Protein AF-A0A960PA69-F1 (afdb_monomer_lite)

Secondary structure (DSSP, 8-state):
---PSS--HHHHHHHHHHHHHHHHHHHTSEEEETTEEEETTTTEEEETTEEP---HHHHHHHHHHHHTTTPPPP--

Structure (mmCIF, N/CA/C/O backbone):
data_AF-A0A960PA69-F1
#
_entry.id   AF-A0A960PA69-F1
#
loop_
_atom_site.group_PDB
_atom_site.id
_atom_site.type_symbol
_atom_site.label_atom_id
_atom_site.label_alt_id
_atom_site.label_comp_id
_atom_site.label_asym_id
_atom_site.label_entity_id
_atom_site.label_seq_id
_atom_site.pdbx_PDB_ins_code
_atom_site.Cartn_x
_atom_site.Cartn_y
_atom_site.Cartn_z
_atom_site.occupancy
_atom_site.B_iso_or_equiv
_atom_site.auth_seq_id
_atom_site.auth_comp_id
_atom_site.auth_asym_id
_atom_site.auth_atom_id
_atom_site.pdbx_PDB_model_num
ATOM 1 N N . ASP A 1 1 ? 17.313 -10.340 -14.57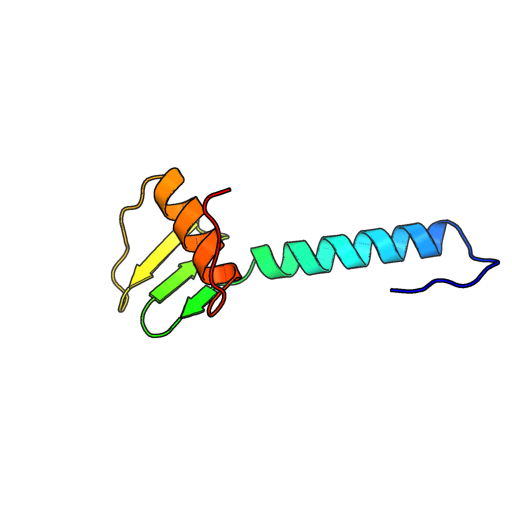9 1.00 61.31 1 ASP A N 1
ATOM 2 C CA . ASP A 1 1 ? 17.759 -9.866 -15.905 1.00 61.31 1 ASP A CA 1
ATOM 3 C C . ASP A 1 1 ? 19.247 -10.204 -16.007 1.00 61.31 1 ASP A C 1
ATOM 5 O O . ASP A 1 1 ? 19.972 -9.803 -15.105 1.00 61.31 1 ASP A O 1
ATOM 9 N N . TYR A 1 2 ? 19.679 -11.038 -16.961 1.00 54.97 2 TYR A N 1
ATOM 10 C CA . TYR A 1 2 ? 21.076 -11.508 -17.080 1.00 54.97 2 TYR A CA 1
ATOM 11 C C . TYR A 1 2 ? 21.679 -11.019 -18.401 1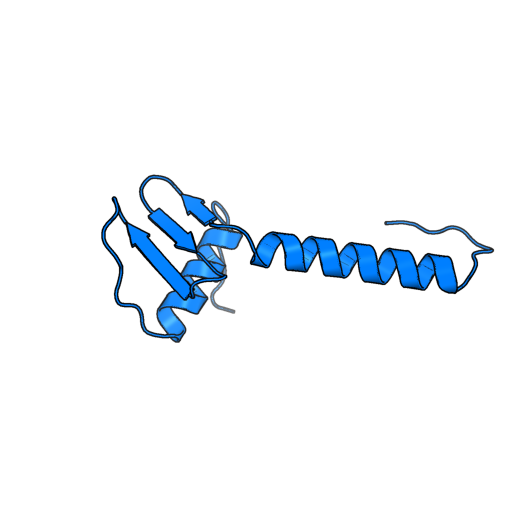.00 54.97 2 TYR A C 1
ATOM 13 O O . TYR A 1 2 ? 21.018 -11.093 -19.437 1.00 54.97 2 TYR A O 1
ATOM 21 N N . LEU A 1 3 ? 22.916 -10.514 -18.354 1.00 68.38 3 LEU A N 1
ATOM 22 C CA . LEU A 1 3 ? 23.638 -9.961 -19.501 1.00 68.38 3 LEU A CA 1
ATOM 23 C C . LEU A 1 3 ? 25.014 -10.628 -19.612 1.00 68.38 3 LEU A C 1
ATOM 25 O O . LEU A 1 3 ? 25.832 -10.537 -18.696 1.00 68.38 3 LEU A O 1
ATOM 29 N N . VAL A 1 4 ? 25.253 -11.313 -20.731 1.00 72.62 4 VAL A N 1
ATOM 30 C CA . VAL A 1 4 ? 26.500 -12.043 -21.012 1.00 72.62 4 VAL A CA 1
ATOM 31 C C . VAL A 1 4 ? 27.495 -11.121 -21.721 1.00 72.62 4 VAL A C 1
ATOM 33 O O . VAL A 1 4 ? 27.101 -10.265 -22.509 1.00 72.62 4 VAL A O 1
ATOM 36 N N . LYS A 1 5 ? 28.792 -11.264 -21.433 1.00 67.62 5 LYS A N 1
ATOM 37 C CA . LYS A 1 5 ? 29.853 -10.468 -22.076 1.00 67.62 5 LYS A CA 1
ATOM 38 C C . LYS A 1 5 ? 30.163 -10.965 -23.503 1.00 67.62 5 LYS A C 1
ATOM 40 O O . LYS A 1 5 ? 30.019 -12.161 -23.749 1.00 67.62 5 LYS A O 1
ATOM 45 N N . PRO A 1 6 ? 30.715 -10.102 -24.381 1.00 76.81 6 PRO A N 1
ATOM 46 C CA . PRO A 1 6 ? 30.875 -8.654 -24.214 1.00 76.81 6 PRO A CA 1
ATOM 47 C C . PRO A 1 6 ? 29.572 -7.912 -24.553 1.00 76.81 6 PRO A C 1
ATOM 49 O O . PRO A 1 6 ? 28.903 -8.246 -25.524 1.00 76.81 6 PRO A O 1
ATOM 52 N N . PHE A 1 7 ? 29.223 -6.890 -23.768 1.00 76.88 7 PHE A N 1
ATOM 53 C CA . PHE A 1 7 ? 28.023 -6.073 -23.980 1.00 76.88 7 PHE A CA 1
ATOM 54 C C . PHE A 1 7 ? 28.374 -4.590 -24.100 1.00 76.88 7 PHE A C 1
ATOM 56 O O . PHE A 1 7 ? 29.384 -4.127 -23.562 1.00 76.88 7 PHE A O 1
ATOM 63 N N . ALA A 1 8 ? 27.516 -3.831 -24.779 1.00 84.50 8 ALA A N 1
ATOM 64 C CA . ALA A 1 8 ? 27.646 -2.384 -24.872 1.00 84.50 8 ALA A CA 1
ATOM 65 C C . ALA A 1 8 ? 27.123 -1.706 -23.595 1.00 84.50 8 ALA A C 1
ATOM 67 O O . ALA A 1 8 ? 26.076 -2.072 -23.059 1.00 84.50 8 ALA A O 1
ATOM 68 N N . PHE A 1 9 ? 27.815 -0.667 -23.125 1.00 81.56 9 PHE A N 1
ATOM 69 C CA . PHE A 1 9 ? 27.416 0.069 -21.918 1.00 81.56 9 PHE A CA 1
ATOM 70 C C . PHE A 1 9 ? 26.014 0.695 -22.031 1.00 81.56 9 PHE A C 1
ATOM 72 O O . PHE A 1 9 ? 25.268 0.748 -21.052 1.00 81.56 9 PHE A O 1
ATOM 79 N N . GLU A 1 10 ? 25.614 1.107 -23.236 1.00 85.75 10 GLU A N 1
ATOM 80 C CA . GLU A 1 10 ? 24.269 1.633 -23.489 1.00 85.75 10 GLU A CA 1
ATOM 81 C C . GLU A 1 10 ? 23.169 0.573 -23.312 1.00 85.75 10 GLU A C 1
ATOM 83 O O . GLU A 1 10 ? 22.081 0.905 -22.837 1.00 85.75 10 GLU A O 1
ATOM 88 N N . GLU A 1 11 ? 23.455 -0.708 -23.576 1.00 83.88 11 GLU A N 1
ATOM 89 C CA . GLU A 1 11 ? 22.514 -1.806 -23.317 1.00 83.88 11 GLU A CA 1
ATOM 90 C C . GLU A 1 11 ? 22.312 -2.018 -21.810 1.00 83.88 11 GLU A C 1
ATOM 92 O O . GLU A 1 11 ? 21.178 -2.120 -21.334 1.00 83.88 11 GLU A O 1
ATOM 97 N N . LEU A 1 12 ? 23.402 -1.999 -21.035 1.00 84.75 12 LEU A N 1
ATOM 98 C CA . LEU A 1 12 ? 23.337 -2.068 -19.575 1.00 84.75 12 LEU A CA 1
ATOM 99 C C . LEU A 1 12 ? 22.520 -0.896 -19.007 1.00 84.75 12 LEU A C 1
ATOM 101 O O . LEU A 1 12 ? 21.596 -1.104 -18.217 1.00 84.75 12 LEU A O 1
ATOM 105 N N . LYS A 1 13 ? 22.805 0.336 -19.452 1.00 87.31 13 LYS A N 1
ATOM 106 C CA . LYS A 1 13 ? 22.075 1.543 -19.030 1.00 87.31 13 LYS A CA 1
ATOM 107 C C . LYS A 1 13 ? 20.587 1.463 -19.392 1.00 87.31 13 LYS A C 1
ATOM 109 O O . LYS A 1 13 ? 19.735 1.908 -18.620 1.00 87.31 13 LYS A O 1
ATOM 114 N N . ALA A 1 14 ? 20.246 0.909 -20.555 1.00 84.94 14 ALA A N 1
ATOM 115 C CA . ALA A 1 14 ? 18.860 0.694 -20.963 1.00 84.94 14 ALA A CA 1
ATOM 116 C C . ALA A 1 14 ? 18.144 -0.349 -20.082 1.00 84.94 14 ALA A C 1
ATOM 118 O O . ALA A 1 14 ? 17.007 -0.101 -19.670 1.00 84.94 14 ALA A O 1
ATOM 119 N N . ARG A 1 15 ? 18.800 -1.463 -19.717 1.00 83.44 15 ARG A N 1
ATOM 120 C CA . ARG A 1 15 ? 18.223 -2.462 -18.792 1.00 83.44 15 ARG A CA 1
ATOM 121 C C . ARG A 1 15 ? 18.015 -1.907 -17.389 1.00 83.44 15 ARG A C 1
ATOM 123 O O . ARG A 1 15 ? 16.930 -2.082 -16.843 1.00 83.44 15 ARG A O 1
ATOM 130 N N . VAL A 1 16 ? 18.983 -1.168 -16.841 1.00 86.19 16 VAL A N 1
ATOM 131 C CA . VAL A 1 16 ? 18.831 -0.501 -15.533 1.00 86.19 16 VAL A CA 1
ATOM 132 C C . VAL A 1 16 ? 17.628 0.447 -15.549 1.00 86.19 16 VAL A C 1
ATOM 134 O O . VAL A 1 16 ? 16.752 0.341 -14.693 1.00 86.19 16 VAL A O 1
ATOM 137 N N . ARG A 1 17 ? 17.507 1.304 -16.573 1.00 83.25 17 ARG A N 1
ATOM 138 C CA . ARG A 1 17 ? 16.331 2.181 -16.737 1.00 83.25 17 ARG A CA 1
ATOM 139 C C . ARG A 1 17 ? 15.022 1.394 -16.854 1.00 83.25 17 ARG A C 1
ATOM 141 O O . ARG A 1 17 ? 14.015 1.793 -16.280 1.00 83.25 17 ARG A O 1
ATOM 148 N N . SER A 1 18 ? 15.025 0.273 -17.575 1.00 82.25 18 SER A N 1
ATOM 149 C CA . SER A 1 18 ? 13.856 -0.602 -17.727 1.00 82.25 18 SER A CA 1
ATOM 150 C C . SER A 1 18 ? 13.425 -1.260 -16.410 1.00 82.25 18 SER A C 1
ATOM 152 O O . SER A 1 18 ? 12.226 -1.420 -16.175 1.00 82.25 18 SER A O 1
ATOM 154 N N . LEU A 1 19 ? 14.375 -1.640 -15.553 1.00 80.81 19 LEU A N 1
ATOM 155 C CA . LEU A 1 19 ? 14.099 -2.205 -14.230 1.00 80.81 19 LEU A CA 1
ATOM 156 C C . LEU A 1 19 ? 13.497 -1.150 -13.296 1.00 80.81 19 LEU A C 1
ATOM 158 O O . LEU A 1 19 ? 12.424 -1.382 -12.746 1.00 80.81 19 LEU A O 1
ATOM 162 N N . LEU A 1 20 ? 14.102 0.038 -13.225 1.00 77.12 20 LEU A N 1
ATOM 163 C CA . LEU A 1 20 ? 13.590 1.152 -12.417 1.00 77.12 20 LEU A CA 1
ATOM 164 C C . LEU A 1 20 ? 12.193 1.603 -12.873 1.00 77.12 20 LEU A C 1
ATOM 166 O O . LEU A 1 20 ? 11.313 1.858 -12.056 1.00 77.12 20 LEU A O 1
ATOM 170 N N . ARG A 1 21 ? 11.939 1.635 -14.191 1.00 69.56 21 ARG A N 1
ATOM 171 C CA . ARG A 1 21 ? 10.607 1.953 -14.734 1.00 69.56 21 ARG A CA 1
ATOM 172 C C . ARG A 1 21 ? 9.560 0.905 -14.360 1.00 69.56 21 ARG A C 1
ATOM 174 O O . ARG A 1 21 ? 8.402 1.258 -14.181 1.00 69.56 21 ARG A O 1
ATOM 181 N N . ARG A 1 22 ? 9.932 -0.376 -14.270 1.00 65.75 22 ARG A N 1
ATOM 182 C CA . ARG A 1 22 ? 9.014 -1.445 -13.842 1.00 65.75 22 ARG A CA 1
ATOM 183 C C . ARG A 1 22 ? 8.615 -1.305 -12.375 1.00 65.75 22 ARG A C 1
ATOM 185 O O . ARG A 1 22 ? 7.477 -1.614 -12.050 1.00 65.75 22 ARG A O 1
ATOM 192 N N . GLU A 1 23 ? 9.512 -0.824 -11.522 1.00 60.94 23 GLU A N 1
ATOM 193 C CA . GLU A 1 23 ? 9.184 -0.444 -10.144 1.00 60.94 23 GLU A CA 1
ATOM 194 C C . GLU A 1 23 ? 8.278 0.788 -10.099 1.00 60.94 23 GLU A C 1
ATOM 196 O O . GLU A 1 23 ? 7.211 0.737 -9.498 1.00 60.94 23 GLU A O 1
ATOM 201 N N . ALA A 1 24 ? 8.629 1.853 -10.822 1.00 58.34 24 ALA A N 1
ATOM 202 C CA . ALA A 1 24 ? 7.821 3.072 -10.865 1.00 58.34 24 ALA A CA 1
ATOM 203 C C . ALA A 1 24 ? 6.414 2.844 -11.456 1.00 58.34 24 ALA A C 1
ATOM 205 O O . ALA A 1 24 ? 5.444 3.438 -10.997 1.00 58.34 24 ALA A O 1
ATOM 206 N N . ALA A 1 25 ? 6.272 1.946 -12.436 1.00 58.44 25 ALA A N 1
ATOM 207 C CA . ALA A 1 25 ? 4.973 1.560 -12.988 1.00 58.44 25 ALA A CA 1
ATOM 208 C C . ALA A 1 25 ? 4.090 0.805 -11.977 1.00 58.44 25 ALA A C 1
ATOM 210 O O . ALA A 1 25 ? 2.871 0.819 -12.121 1.00 58.44 25 ALA A O 1
ATOM 211 N N . ARG A 1 26 ? 4.674 0.180 -10.944 1.00 58.94 26 ARG A N 1
ATOM 212 C CA . ARG A 1 26 ? 3.915 -0.371 -9.806 1.00 58.94 26 ARG A CA 1
ATOM 213 C C . ARG A 1 26 ? 3.458 0.740 -8.853 1.00 58.94 26 ARG A C 1
ATOM 215 O O . ARG A 1 26 ? 2.357 0.650 -8.327 1.00 58.94 26 ARG A O 1
ATOM 222 N N . SER A 1 27 ? 4.241 1.810 -8.699 1.00 55.81 27 SER A N 1
ATOM 223 C CA . SER A 1 27 ? 3.885 3.000 -7.901 1.00 55.81 27 SER A CA 1
ATOM 224 C C . SER A 1 27 ? 2.839 3.921 -8.540 1.00 55.81 27 SER A C 1
ATOM 226 O O . SER A 1 27 ? 2.320 4.800 -7.874 1.00 55.81 27 SER A O 1
ATOM 228 N N . GLY A 1 28 ? 2.502 3.750 -9.820 1.00 56.00 28 GLY A N 1
ATOM 229 C CA . GLY A 1 28 ? 1.401 4.484 -10.462 1.00 56.00 28 GLY A CA 1
ATOM 230 C C . GLY A 1 28 ? 0.055 3.756 -10.422 1.00 56.00 28 GLY A C 1
ATOM 231 O O . GLY A 1 28 ? -0.875 4.177 -11.106 1.00 56.00 28 GLY A O 1
ATOM 232 N N . SER A 1 29 ? -0.034 2.622 -9.720 1.00 73.75 29 SER A N 1
ATOM 233 C CA . SER A 1 29 ? -1.201 1.743 -9.773 1.00 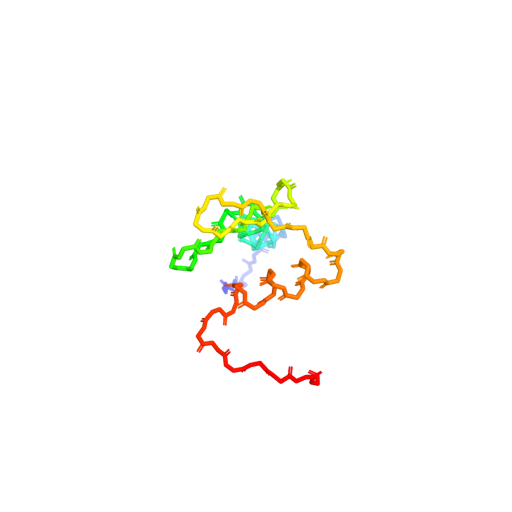73.75 29 SER A CA 1
ATOM 234 C C . SER A 1 29 ? -2.122 1.956 -8.578 1.00 73.75 29 SER A C 1
ATOM 236 O O . SER A 1 29 ? -1.669 2.056 -7.439 1.00 73.75 29 SER A O 1
ATOM 238 N N . VAL A 1 30 ? -3.426 2.012 -8.851 1.00 87.38 30 VAL A N 1
ATOM 239 C CA . VAL A 1 30 ? -4.436 1.861 -7.806 1.00 87.38 30 VAL A CA 1
ATOM 240 C C . VAL A 1 30 ? -4.309 0.438 -7.260 1.00 87.38 30 VAL A C 1
ATOM 242 O O . VAL A 1 30 ? -4.466 -0.528 -8.010 1.00 87.38 30 VAL A O 1
ATOM 245 N N . LEU A 1 31 ? -3.992 0.303 -5.975 1.00 90.81 31 LEU A N 1
ATOM 246 C CA . LEU A 1 31 ? -3.976 -0.975 -5.270 1.00 90.81 31 LEU A CA 1
ATOM 247 C C . LEU A 1 31 ? -5.395 -1.273 -4.788 1.00 90.81 31 LEU A C 1
ATOM 249 O O . LEU A 1 31 ? -6.003 -0.427 -4.143 1.00 90.81 31 LEU A O 1
ATOM 253 N N . ALA A 1 32 ? -5.917 -2.467 -5.067 1.00 92.69 32 ALA A N 1
ATOM 254 C CA . ALA A 1 32 ? -7.259 -2.864 -4.644 1.00 92.69 32 ALA A CA 1
ATOM 255 C C . ALA A 1 32 ? -7.244 -4.238 -3.964 1.00 92.69 32 ALA A C 1
ATOM 257 O O . ALA A 1 32 ? -6.696 -5.201 -4.504 1.00 92.69 32 ALA A O 1
ATOM 258 N N . ILE A 1 33 ? -7.851 -4.329 -2.779 1.00 92.31 33 ILE A N 1
ATOM 259 C CA . ILE A 1 33 ? -8.022 -5.565 -2.008 1.00 92.31 33 ILE A CA 1
ATOM 260 C C . ILE A 1 33 ? -9.442 -5.582 -1.443 1.00 92.31 33 ILE A C 1
ATOM 262 O O . ILE A 1 33 ? -9.750 -4.868 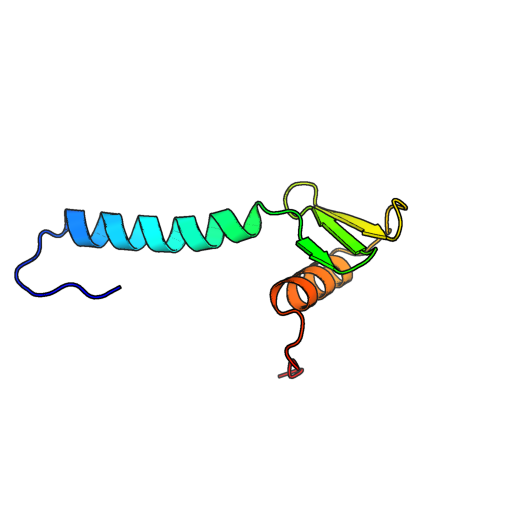-0.491 1.00 92.31 33 ILE A O 1
ATOM 266 N N . GLY A 1 34 ? -10.309 -6.422 -2.009 1.00 93.25 34 GLY A N 1
ATOM 267 C CA . GLY A 1 34 ? -11.715 -6.463 -1.607 1.00 93.25 34 GLY A CA 1
ATOM 268 C C . GLY A 1 34 ? -12.399 -5.117 -1.851 1.00 93.25 34 GLY A C 1
ATOM 269 O O . GLY A 1 34 ? -12.430 -4.644 -2.981 1.00 93.25 34 GLY A O 1
ATOM 270 N N . ASP A 1 35 ? -12.941 -4.515 -0.793 1.00 95.00 35 ASP A N 1
ATOM 271 C CA . ASP A 1 35 ? -13.592 -3.201 -0.817 1.00 95.00 35 ASP A CA 1
ATOM 272 C C . ASP A 1 35 ? -12.628 -2.026 -0.570 1.00 95.00 35 ASP A C 1
ATOM 274 O O . ASP A 1 35 ? -13.077 -0.882 -0.528 1.00 95.00 35 ASP A O 1
ATOM 278 N N . LEU A 1 36 ? -11.333 -2.289 -0.370 1.00 96.06 36 LEU A N 1
ATOM 279 C CA . LEU A 1 36 ? -10.310 -1.286 -0.091 1.00 96.06 36 LEU A CA 1
ATOM 280 C C . LEU A 1 36 ? -9.519 -0.937 -1.358 1.00 96.06 36 LEU A C 1
ATOM 282 O O . LEU A 1 36 ? -8.933 -1.814 -1.988 1.00 96.06 36 LEU A O 1
ATOM 286 N N . GLU A 1 37 ? -9.438 0.351 -1.671 1.00 95.62 37 GLU A N 1
ATOM 287 C CA . GLU A 1 37 ? -8.715 0.923 -2.807 1.00 95.62 37 GLU A CA 1
ATOM 288 C C . GLU A 1 37 ? -7.708 1.973 -2.317 1.00 95.62 37 GLU A C 1
ATOM 290 O O . GLU A 1 37 ? -8.010 2.756 -1.417 1.00 95.62 37 GLU A O 1
ATOM 295 N N . LEU A 1 38 ? -6.517 2.020 -2.910 1.00 95.38 38 LEU A N 1
ATOM 296 C CA . LEU A 1 38 ? -5.486 3.015 -2.619 1.00 95.38 38 LEU A CA 1
ATOM 297 C C . LEU A 1 38 ? -4.892 3.535 -3.924 1.00 95.38 38 LEU A C 1
ATOM 299 O O . LEU A 1 38 ? -4.302 2.778 -4.688 1.00 95.38 38 LEU A O 1
ATOM 303 N N . ASP A 1 39 ? -5.041 4.831 -4.165 1.00 92.38 39 ASP A N 1
ATOM 304 C CA . ASP A 1 39 ? -4.500 5.547 -5.316 1.00 92.38 39 ASP A CA 1
ATOM 305 C C . ASP A 1 39 ? -3.216 6.275 -4.886 1.00 92.38 39 ASP A C 1
ATOM 307 O O . ASP A 1 39 ? -3.262 7.326 -4.243 1.00 92.38 39 ASP A O 1
ATOM 311 N N . ASP A 1 40 ? -2.059 5.695 -5.221 1.00 87.56 40 ASP A N 1
ATOM 312 C CA . ASP A 1 40 ? -0.738 6.229 -4.846 1.00 87.56 40 ASP A CA 1
ATOM 313 C C . ASP A 1 40 ? -0.439 7.568 -5.552 1.00 87.56 40 ASP A C 1
ATOM 315 O O . ASP A 1 40 ? 0.274 8.416 -5.021 1.00 87.56 40 ASP A O 1
ATOM 319 N N . ALA A 1 41 ? -1.039 7.813 -6.725 1.00 87.38 41 ALA A N 1
ATOM 320 C CA . ALA A 1 41 ? -0.861 9.066 -7.456 1.00 87.38 41 ALA A CA 1
ATOM 321 C C . ALA A 1 41 ? -1.667 10.215 -6.834 1.00 87.38 41 ALA A C 1
ATOM 323 O O . ALA A 1 41 ? -1.195 11.353 -6.801 1.00 87.38 41 ALA A O 1
ATOM 324 N N . ARG A 1 42 ? -2.878 9.924 -6.345 1.00 89.69 42 ARG A N 1
ATOM 325 C CA . ARG A 1 42 ? -3.727 10.903 -5.644 1.00 89.69 42 ARG A CA 1
ATOM 326 C C . ARG A 1 42 ? -3.442 11.002 -4.152 1.00 89.69 42 ARG A C 1
ATOM 328 O O . ARG A 1 42 ? -3.918 11.940 -3.522 1.00 89.69 42 ARG A O 1
ATOM 335 N N . HIS A 1 43 ? -2.661 10.074 -3.603 1.00 91.44 43 HIS A N 1
ATOM 336 C CA . HIS A 1 43 ? -2.442 9.957 -2.165 1.00 91.44 43 HIS A CA 1
ATOM 337 C C . HIS A 1 43 ? -3.773 9.758 -1.402 1.00 91.44 43 HIS A C 1
ATOM 339 O O . HIS A 1 43 ? -3.960 10.276 -0.304 1.00 91.44 43 HIS A O 1
ATOM 345 N N . GLU A 1 44 ? -4.713 9.017 -2.001 1.00 94.25 44 GLU A N 1
ATOM 346 C CA . GLU A 1 44 ? -6.052 8.759 -1.455 1.00 94.25 44 GLU A CA 1
ATOM 347 C C . GLU A 1 44 ? -6.249 7.266 -1.184 1.00 94.25 44 GLU A C 1
ATOM 349 O O . GLU A 1 44 ? -5.820 6.419 -1.966 1.00 94.25 44 GLU A O 1
ATOM 354 N N . ALA A 1 45 ? -6.956 6.935 -0.105 1.00 96.56 45 ALA A N 1
ATOM 355 C CA . ALA A 1 45 ? -7.433 5.582 0.156 1.00 96.56 45 ALA A CA 1
ATOM 356 C C . ALA A 1 45 ? -8.948 5.598 0.370 1.00 96.56 45 ALA A C 1
ATOM 358 O O . ALA A 1 45 ? -9.482 6.507 1.006 1.00 96.56 45 ALA A O 1
ATOM 359 N N . ARG A 1 46 ? -9.652 4.601 -0.164 1.00 97.50 46 ARG A N 1
ATOM 360 C CA . ARG A 1 46 ? -11.105 4.464 -0.069 1.00 97.50 46 ARG A CA 1
ATOM 361 C C . ARG A 1 46 ? -11.481 3.073 0.394 1.00 97.50 46 ARG A C 1
ATOM 363 O O . ARG A 1 46 ? -10.874 2.101 -0.032 1.00 97.50 46 ARG A O 1
ATOM 370 N N . ARG A 1 47 ? -12.524 2.965 1.213 1.00 97.00 47 ARG A N 1
ATOM 371 C CA . ARG A 1 47 ? -13.143 1.683 1.556 1.00 97.00 47 ARG A CA 1
ATOM 372 C C . ARG A 1 47 ? -14.633 1.719 1.258 1.00 97.00 47 ARG A C 1
ATOM 374 O O . ARG A 1 47 ? -15.336 2.606 1.740 1.00 97.00 47 ARG A O 1
ATOM 381 N N . GLY A 1 48 ? -15.110 0.795 0.428 1.00 95.81 48 GLY A N 1
ATOM 382 C CA . GLY A 1 48 ? -16.498 0.785 -0.042 1.00 95.81 48 GLY A CA 1
ATOM 383 C C . GLY A 1 48 ? -16.907 2.119 -0.681 1.00 95.81 48 GLY A C 1
ATOM 384 O O . GLY A 1 48 ? -18.015 2.594 -0.457 1.00 95.81 48 GLY A O 1
ATOM 385 N N . GLY A 1 49 ? -15.980 2.779 -1.387 1.00 94.12 49 GLY A N 1
ATOM 386 C CA . GLY A 1 49 ? -16.171 4.102 -1.996 1.00 94.12 49 GLY A CA 1
ATOM 387 C C . GLY A 1 49 ? -15.998 5.309 -1.057 1.00 94.12 49 GLY A C 1
ATOM 388 O O . GLY A 1 49 ? -15.846 6.434 -1.541 1.00 94.12 49 GLY A O 1
ATOM 389 N N . THR A 1 50 ? -15.953 5.103 0.263 1.00 97.44 50 THR A N 1
ATOM 390 C CA . THR A 1 50 ? -15.770 6.177 1.257 1.00 97.44 50 THR A CA 1
ATOM 391 C C . THR A 1 50 ? -14.296 6.536 1.398 1.00 97.44 50 THR A C 1
ATOM 393 O O . THR A 1 50 ? -13.477 5.644 1.597 1.00 97.44 50 THR A O 1
ATOM 396 N N . LEU A 1 51 ? -13.956 7.826 1.321 1.00 97.44 51 LEU A N 1
ATOM 397 C CA . LEU A 1 51 ? -12.588 8.314 1.527 1.00 97.44 51 LEU A CA 1
ATOM 398 C C . LEU A 1 51 ? -12.149 8.108 2.984 1.00 97.44 51 LEU A C 1
ATOM 400 O O . LEU A 1 51 ? -12.902 8.405 3.909 1.00 97.44 51 LEU A O 1
ATOM 404 N N . LEU A 1 52 ? -10.930 7.610 3.173 1.00 97.44 52 LEU A N 1
ATOM 405 C CA . LEU A 1 52 ? -10.301 7.456 4.478 1.00 97.44 52 LEU A CA 1
ATOM 406 C C . LEU A 1 52 ? -9.421 8.674 4.766 1.00 97.44 52 LEU A C 1
ATOM 408 O O . LEU A 1 52 ? -8.498 8.969 4.007 1.00 97.44 52 LEU A O 1
ATOM 412 N N . GLU A 1 53 ? -9.675 9.354 5.880 1.00 97.12 53 GLU A N 1
ATOM 413 C CA . GLU A 1 53 ? -8.771 10.385 6.388 1.00 97.12 53 GLU A CA 1
ATOM 414 C C . GLU A 1 53 ? -7.606 9.708 7.113 1.00 97.12 53 GLU A C 1
ATOM 416 O O . GLU A 1 53 ? -7.743 9.239 8.241 1.00 97.12 53 GLU A O 1
ATOM 421 N N . LEU A 1 54 ? -6.467 9.613 6.430 1.00 96.69 54 LEU A N 1
ATOM 422 C CA . LEU A 1 54 ? -5.252 8.999 6.954 1.00 96.69 54 LEU A CA 1
ATOM 423 C C . LEU A 1 54 ? -4.181 10.066 7.159 1.00 96.69 54 LEU A C 1
ATOM 425 O O . LEU A 1 54 ? -3.960 10.932 6.310 1.00 96.69 54 LEU A O 1
ATOM 429 N N . THR A 1 55 ? -3.449 9.965 8.261 1.00 97.44 55 THR A N 1
ATOM 430 C CA . THR A 1 55 ? -2.173 10.665 8.397 1.00 97.44 55 THR A CA 1
ATOM 431 C C . THR A 1 55 ? -1.168 10.125 7.374 1.00 97.44 55 THR A C 1
ATOM 433 O O . THR A 1 55 ? -1.268 8.988 6.907 1.00 97.44 55 THR A O 1
ATOM 436 N N . ALA A 1 56 ? -0.123 10.901 7.072 1.00 93.12 56 ALA A N 1
ATOM 437 C CA . ALA A 1 56 ? 0.933 10.468 6.151 1.00 93.12 56 ALA A CA 1
ATOM 438 C C . ALA A 1 56 ? 1.574 9.124 6.559 1.00 93.12 56 ALA A C 1
ATOM 440 O O . ALA A 1 56 ? 1.929 8.310 5.707 1.00 93.12 56 ALA A O 1
ATOM 441 N N . LYS A 1 57 ? 1.699 8.868 7.871 1.00 96.00 57 LYS A N 1
ATOM 442 C CA . LYS A 1 57 ? 2.251 7.611 8.391 1.00 96.00 57 LYS A CA 1
ATOM 443 C C . LYS A 1 57 ? 1.300 6.436 8.167 1.00 96.00 57 LYS A C 1
ATOM 445 O O . LYS A 1 57 ? 1.749 5.367 7.762 1.00 96.00 57 LYS A O 1
ATOM 450 N N . GLU A 1 58 ? 0.009 6.625 8.420 1.00 97.62 58 GLU A N 1
ATOM 451 C CA . GLU A 1 58 ? -1.005 5.588 8.201 1.00 97.62 58 GLU A CA 1
ATOM 452 C C . GLU A 1 58 ? -1.139 5.245 6.720 1.00 97.62 58 GLU A C 1
ATOM 454 O O . GLU A 1 58 ? -1.155 4.065 6.379 1.00 97.62 58 GLU A O 1
ATOM 459 N N . PHE A 1 59 ? -1.139 6.247 5.834 1.00 96.19 59 PHE A N 1
ATOM 460 C CA . PHE A 1 59 ? -1.148 6.010 4.391 1.00 96.19 59 PHE A CA 1
ATOM 461 C C . PHE A 1 59 ? 0.079 5.211 3.941 1.00 96.19 59 PHE A C 1
ATOM 463 O O . PHE A 1 59 ? -0.051 4.213 3.232 1.00 96.19 59 PHE A O 1
ATOM 470 N N . ALA A 1 60 ? 1.276 5.607 4.386 1.00 93.69 60 ALA A N 1
ATOM 471 C CA . ALA A 1 60 ? 2.510 4.916 4.027 1.00 93.69 60 ALA A CA 1
ATOM 472 C C . ALA A 1 60 ? 2.508 3.447 4.481 1.00 93.69 60 ALA A C 1
ATOM 474 O O . ALA A 1 60 ? 2.912 2.572 3.712 1.00 93.69 60 ALA A O 1
ATOM 475 N N . LEU A 1 61 ? 2.024 3.176 5.699 1.00 95.25 61 LEU A N 1
ATOM 476 C CA . LEU A 1 61 ? 1.872 1.817 6.219 1.00 95.25 61 LEU A CA 1
ATOM 477 C C . LEU A 1 61 ? 0.837 1.023 5.423 1.00 95.25 61 LEU A C 1
ATOM 479 O O . LEU A 1 61 ? 1.123 -0.095 5.004 1.00 95.25 61 LEU A O 1
ATOM 483 N N . LEU A 1 62 ? -0.336 1.603 5.167 1.00 95.44 62 LEU A N 1
ATOM 484 C CA . LEU A 1 62 ? -1.393 0.951 4.402 1.00 95.44 62 LEU A CA 1
ATOM 485 C C . LEU A 1 62 ? -0.912 0.572 3.001 1.00 95.44 62 LEU A C 1
ATOM 487 O O . LEU A 1 62 ? -1.047 -0.578 2.593 1.00 95.44 62 LEU A O 1
ATOM 491 N N . ARG A 1 63 ? -0.274 1.510 2.298 1.00 93.12 63 ARG A N 1
ATOM 492 C CA . ARG A 1 63 ? 0.337 1.274 0.989 1.00 93.12 63 ARG A CA 1
ATOM 493 C C . ARG A 1 63 ? 1.364 0.148 1.042 1.00 93.12 63 ARG A C 1
ATOM 495 O O . ARG A 1 63 ? 1.369 -0.714 0.168 1.00 93.12 63 ARG A O 1
ATOM 502 N N . TYR A 1 64 ? 2.216 0.137 2.067 1.00 92.44 64 TYR A N 1
ATOM 503 C CA . TYR A 1 64 ? 3.214 -0.913 2.247 1.00 92.44 64 TYR A CA 1
ATOM 504 C C . TYR A 1 64 ? 2.565 -2.287 2.453 1.00 92.44 64 TYR A C 1
ATOM 506 O O . TYR A 1 64 ? 2.946 -3.239 1.772 1.00 92.44 64 TYR A O 1
ATOM 514 N N . PHE A 1 65 ? 1.543 -2.388 3.306 1.00 93.56 65 PHE A N 1
ATOM 515 C CA . PHE A 1 65 ? 0.799 -3.633 3.508 1.00 93.56 65 PHE A CA 1
ATOM 516 C C . PHE A 1 65 ? 0.068 -4.085 2.240 1.00 93.56 65 PHE A C 1
ATOM 518 O O . PHE A 1 65 ? 0.129 -5.261 1.887 1.00 93.56 65 PHE A O 1
ATOM 525 N N . MET A 1 66 ? -0.580 -3.166 1.519 1.00 92.31 66 MET A N 1
ATOM 526 C CA . MET A 1 66 ? -1.309 -3.485 0.288 1.00 92.31 66 MET A CA 1
ATOM 527 C C . MET A 1 66 ? -0.376 -3.918 -0.849 1.00 92.31 66 MET A C 1
ATOM 529 O O . MET A 1 66 ? -0.721 -4.815 -1.615 1.00 92.31 66 MET A O 1
ATOM 533 N N . ALA A 1 67 ? 0.827 -3.344 -0.939 1.00 89.56 67 ALA A N 1
ATOM 534 C CA . ALA A 1 67 ? 1.842 -3.759 -1.907 1.00 89.56 67 ALA A CA 1
ATOM 535 C C . ALA A 1 67 ? 2.403 -5.172 -1.633 1.00 89.56 67 ALA A C 1
ATOM 537 O O . ALA A 1 67 ? 2.909 -5.813 -2.553 1.00 89.56 67 ALA A O 1
ATOM 538 N N . HIS A 1 68 ? 2.286 -5.666 -0.395 1.00 89.88 68 HIS A N 1
ATOM 539 C CA . HIS A 1 68 ? 2.743 -6.992 0.044 1.00 89.88 68 HIS A CA 1
ATOM 540 C C . HIS A 1 68 ? 1.573 -7.871 0.518 1.00 89.88 68 HIS A C 1
ATOM 542 O O . HIS A 1 68 ? 1.714 -8.676 1.441 1.00 89.88 68 HIS A O 1
ATOM 548 N N . ALA A 1 69 ? 0.399 -7.715 -0.100 1.00 86.88 69 ALA A N 1
ATOM 549 C CA . ALA A 1 69 ? -0.811 -8.429 0.291 1.00 86.88 69 ALA A CA 1
ATOM 550 C C . ALA A 1 69 ? -0.593 -9.952 0.380 1.00 86.88 69 ALA A C 1
ATOM 552 O O . ALA A 1 69 ? -0.030 -10.574 -0.522 1.00 86.88 69 ALA A O 1
ATOM 553 N N . GLY A 1 70 ? -1.063 -10.555 1.475 1.00 88.12 70 GLY A N 1
ATOM 554 C CA . GLY A 1 70 ? -0.931 -11.993 1.730 1.00 88.12 70 GLY A CA 1
ATOM 555 C C . GLY A 1 70 ? 0.420 -12.430 2.307 1.00 88.12 70 GLY A C 1
ATOM 556 O O . GLY A 1 70 ? 0.599 -13.618 2.565 1.00 88.12 70 GLY A O 1
ATOM 557 N N . GLN A 1 71 ? 1.354 -11.505 2.539 1.00 91.38 71 GLN A N 1
ATOM 558 C CA . GLN A 1 71 ? 2.622 -11.783 3.215 1.00 91.38 71 GLN A CA 1
ATOM 559 C C . GLN A 1 71 ? 2.562 -11.341 4.680 1.00 91.38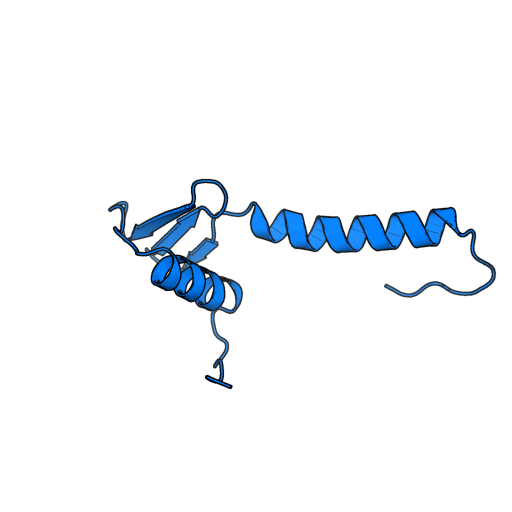 71 GLN A C 1
ATOM 561 O O . GLN A 1 71 ? 2.001 -10.295 5.006 1.00 91.38 71 GLN A O 1
ATOM 566 N N . VAL A 1 72 ? 3.160 -12.134 5.571 1.00 91.94 72 VAL A N 1
ATOM 567 C CA . VAL A 1 72 ? 3.396 -11.718 6.959 1.00 91.94 72 VAL A CA 1
ATOM 568 C C . VAL A 1 72 ? 4.634 -10.828 6.967 1.00 91.94 72 VAL A C 1
ATOM 570 O O . VAL A 1 72 ? 5.706 -11.266 6.554 1.00 91.94 72 VAL A O 1
ATOM 573 N N . LEU A 1 73 ? 4.481 -9.586 7.423 1.00 90.81 73 LEU A N 1
ATOM 574 C CA . LEU A 1 73 ? 5.568 -8.613 7.513 1.00 90.81 73 LEU A CA 1
ATOM 575 C C . LEU A 1 73 ? 6.059 -8.522 8.963 1.00 90.81 73 LEU A C 1
ATOM 577 O O . LEU A 1 73 ? 5.248 -8.436 9.888 1.00 90.81 73 LEU A O 1
ATOM 581 N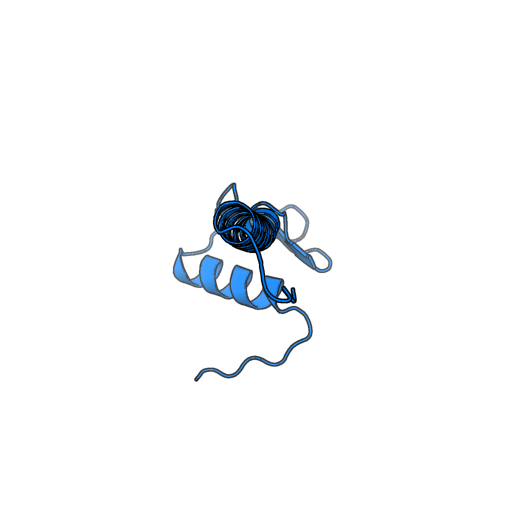 N . SER A 1 74 ? 7.378 -8.562 9.161 1.00 90.25 74 SER A N 1
ATOM 582 C CA . SER A 1 74 ? 8.011 -8.293 10.455 1.00 90.25 74 SER A CA 1
ATOM 583 C C . SER A 1 74 ? 8.003 -6.796 10.760 1.00 90.25 74 SER A C 1
ATOM 585 O O . SER A 1 74 ? 7.921 -5.963 9.861 1.00 90.25 74 SER A O 1
ATOM 587 N N . GLN A 1 75 ? 8.095 -6.451 12.042 1.00 84.50 75 GLN A N 1
ATOM 588 C CA . GLN A 1 75 ? 8.226 -5.060 12.485 1.00 84.50 75 GLN A CA 1
ATOM 589 C C . GLN A 1 75 ? 9.675 -4.537 12.377 1.00 84.50 75 GLN A C 1
ATOM 591 O O . GLN A 1 75 ? 9.888 -3.330 12.480 1.00 84.50 75 GLN A O 1
ATOM 596 N N . GLU A 1 76 ? 10.640 -5.448 12.216 1.00 57.78 76 GLU A N 1
ATOM 597 C CA . GLU A 1 76 ? 12.087 -5.185 12.148 1.00 57.78 76 GLU A CA 1
ATOM 598 C C . GLU A 1 76 ? 12.553 -4.670 10.785 1.00 57.78 76 GLU A C 1
ATOM 600 O O . GLU A 1 76 ? 12.079 -5.211 9.757 1.00 57.78 76 GLU A O 1
#

Foldseek 3Di:
DDDDPPDDPVVVVVVVVVVVVVVVVVQQDFQDDPQWTAGNVVLWIDGVNHTDDDDPVRSVVVVVCSVVDPDDDDPD

pLDDT: mean 85.1, std 12.52, range [54.97, 97.62]

Radius of gyration: 17.33 Å; chains: 1; bounding box: 47×23×37 Å

Sequence (76 aa):
DYLVKPFAFEELKARVRSLLRREAARSGSVLAIGDLELDDARHEARRGGTLLELTAKEFALLRYFMAHAGQVLSQE